Protein AF-A0A920RD23-F1 (afdb_monomer)

Secondary structure (DSSP, 8-state):
-EEEPSSTTT--EEEE---TT--HHHHHHHHHHHGGGT-EEEE-SS--TTHHHHHHHHHHHHHHHHHHHTTS--HHHHHHHHHHTTTTSSSS--------

Nearest PDB structures (foldseek):
  3ado-assembly1_A  TM=9.304E-01  e=2.767E-06  Oryctolagus cuniculus
  3f3s-assembly1_A  TM=8.931E-01  e=3.888E-06  Homo sapiens
  4om8-assembly1_A  TM=8.809E-01  e=1.020E-04  Mesorhizobium japonicum MAFF 303099
  4dyd-assembly1_A  TM=8.216E-01  e=4.561E-04  Acinetobacter baylyi
  4j0f-assembly1_A  TM=7.636E-01  e=2.309E-04  Caenorhabditis elegans

Structure (mmCIF, N/CA/C/O backbone):
data_AF-A0A920RD23-F1
#
_entry.id   AF-A0A920RD23-F1
#
loop_
_atom_site.group_PDB
_atom_site.id
_atom_site.type_symbol
_atom_site.label_atom_id
_atom_site.label_alt_id
_atom_site.label_comp_id
_atom_site.label_asym_id
_atom_site.label_entity_id
_atom_site.label_seq_id
_atom_site.pdbx_PDB_ins_code
_atom_site.Cartn_x
_atom_site.Cartn_y
_atom_site.Cartn_z
_atom_site.occupancy
_atom_site.B_iso_or_equiv
_atom_site.auth_seq_id
_atom_site.auth_comp_id
_atom_site.auth_asym_id
_atom_site.auth_atom_id
_atom_site.pdbx_PDB_model_num
ATOM 1 N N . MET A 1 1 ? 14.268 -4.492 -10.536 1.00 74.56 1 MET A N 1
ATOM 2 C CA . MET A 1 1 ? 13.454 -5.488 -9.807 1.00 74.56 1 MET A CA 1
ATOM 3 C C . MET A 1 1 ? 12.012 -5.015 -9.827 1.00 74.56 1 MET A C 1
ATOM 5 O O . MET A 1 1 ? 11.799 -3.824 -9.639 1.00 74.56 1 MET A O 1
ATOM 9 N N . GLY A 1 2 ? 11.056 -5.897 -10.125 1.00 81.38 2 GLY A N 1
ATOM 10 C CA . GLY A 1 2 ? 9.624 -5.603 -10.019 1.00 81.38 2 GLY A CA 1
ATOM 11 C C . GLY A 1 2 ? 9.046 -6.327 -8.808 1.00 81.38 2 GLY A C 1
ATOM 12 O O . GLY A 1 2 ? 9.193 -7.544 -8.719 1.00 81.38 2 GLY A O 1
ATOM 13 N N . HIS A 1 3 ? 8.429 -5.596 -7.887 1.00 87.56 3 HIS A N 1
ATOM 14 C CA . HIS A 1 3 ? 7.732 -6.125 -6.720 1.00 87.56 3 HIS A CA 1
ATOM 15 C C . HIS A 1 3 ? 6.219 -6.052 -6.973 1.00 87.56 3 HIS A C 1
ATOM 17 O O . HIS A 1 3 ? 5.636 -4.971 -6.874 1.00 87.56 3 HIS A O 1
ATOM 23 N N . PRO A 1 4 ? 5.576 -7.159 -7.387 1.00 84.19 4 PRO A N 1
ATOM 24 C CA . PRO A 1 4 ? 4.137 -7.181 -7.591 1.00 84.19 4 PRO A CA 1
ATOM 25 C C . PRO A 1 4 ? 3.405 -7.302 -6.255 1.00 84.19 4 PRO A C 1
ATOM 27 O O . PRO A 1 4 ? 3.839 -8.035 -5.365 1.00 84.19 4 PRO A O 1
ATOM 30 N N . PHE A 1 5 ? 2.251 -6.651 -6.151 1.00 84.44 5 PHE A N 1
ATOM 31 C CA . PHE A 1 5 ? 1.364 -6.855 -5.014 1.00 84.44 5 PHE A CA 1
ATOM 32 C C . PHE A 1 5 ? 0.524 -8.132 -5.217 1.00 84.44 5 PHE A C 1
ATOM 34 O O . PHE A 1 5 ? 0.063 -8.418 -6.327 1.00 84.44 5 PHE A O 1
ATOM 41 N N . VAL A 1 6 ? 0.363 -8.947 -4.172 1.00 78.44 6 VAL A N 1
ATOM 42 C CA . VAL A 1 6 ? -0.300 -10.260 -4.261 1.00 78.44 6 VAL A CA 1
ATOM 43 C C . VAL A 1 6 ? -1.773 -10.179 -3.838 1.00 78.44 6 VAL A C 1
ATOM 45 O O . VAL A 1 6 ? -2.074 -9.490 -2.869 1.00 78.44 6 VAL A O 1
ATOM 48 N N . PRO A 1 7 ? -2.700 -10.895 -4.506 1.00 81.81 7 PRO A N 1
ATOM 49 C CA . PRO A 1 7 ? -2.492 -11.776 -5.656 1.00 81.81 7 PRO A CA 1
ATOM 50 C C . PRO A 1 7 ? -2.309 -11.010 -6.978 1.00 81.81 7 PRO A C 1
ATOM 52 O O . PRO A 1 7 ? -3.131 -10.184 -7.376 1.00 81.81 7 PRO A O 1
ATOM 55 N N . VAL A 1 8 ? -1.251 -11.373 -7.711 1.00 82.81 8 VAL A N 1
ATOM 56 C CA . VAL A 1 8 ? -0.740 -10.630 -8.881 1.00 82.81 8 VAL A CA 1
ATOM 57 C C . VAL A 1 8 ? -1.767 -10.483 -10.006 1.00 82.81 8 VAL A C 1
ATOM 59 O O . VAL A 1 8 ? -1.680 -9.555 -10.799 1.00 82.81 8 VAL A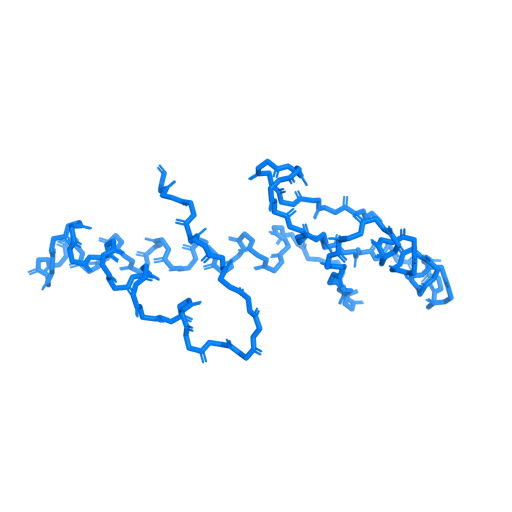 O 1
ATOM 62 N N . TYR A 1 9 ? -2.742 -11.385 -10.124 1.00 80.31 9 TYR A N 1
ATOM 63 C CA . TYR A 1 9 ? -3.760 -11.339 -11.179 1.00 80.31 9 TYR A CA 1
ATOM 64 C C . TYR A 1 9 ? -4.940 -10.406 -10.865 1.00 80.31 9 TYR A C 1
ATOM 66 O O . TYR A 1 9 ? -5.619 -9.996 -11.801 1.00 80.31 9 TYR A O 1
ATOM 74 N N . LEU A 1 10 ? -5.170 -10.047 -9.597 1.00 85.19 10 LEU A N 1
ATOM 75 C CA . LEU A 1 10 ? -6.229 -9.104 -9.206 1.00 85.19 10 LEU A CA 1
ATOM 76 C C . LEU A 1 10 ? -5.693 -7.688 -9.039 1.00 85.19 10 LEU A C 1
ATOM 78 O O . LEU A 1 10 ? -6.374 -6.728 -9.388 1.00 85.19 10 LEU A O 1
ATOM 82 N N . ILE A 1 11 ? -4.477 -7.558 -8.512 1.00 86.00 11 ILE A N 1
ATOM 83 C CA . ILE A 1 11 ? -3.926 -6.263 -8.132 1.00 86.00 11 ILE A CA 1
ATOM 84 C C . ILE A 1 11 ? -2.939 -5.823 -9.218 1.00 86.00 11 ILE A C 1
ATOM 86 O O . ILE A 1 11 ? -1.942 -6.507 -9.464 1.00 86.00 11 ILE A O 1
ATOM 90 N N . PRO A 1 12 ? -3.210 -4.712 -9.931 1.00 87.38 12 PRO A N 1
ATOM 91 C CA . PRO A 1 12 ? -2.387 -4.301 -11.064 1.00 87.38 12 PRO A CA 1
ATOM 92 C C . PRO A 1 12 ? -1.053 -3.680 -10.633 1.00 87.38 12 PRO A C 1
ATOM 94 O O . PRO A 1 12 ? -0.171 -3.535 -11.474 1.00 87.38 12 PRO A O 1
ATOM 97 N N . LEU A 1 13 ? -0.900 -3.302 -9.360 1.00 88.88 13 LEU A N 1
ATOM 98 C CA . LEU A 1 13 ? 0.263 -2.574 -8.857 1.00 88.88 13 LEU A CA 1
ATOM 99 C C . LEU A 1 13 ? 1.548 -3.412 -8.931 1.00 88.88 13 LEU A C 1
ATOM 101 O O . LEU A 1 13 ? 1.611 -4.530 -8.413 1.00 88.88 13 LEU A O 1
ATOM 105 N N . VAL A 1 14 ? 2.587 -2.829 -9.530 1.00 90.69 14 VAL A N 1
ATOM 106 C CA . VAL A 1 14 ? 3.942 -3.393 -9.549 1.00 90.69 14 VAL A CA 1
ATOM 107 C C . VAL A 1 14 ? 4.954 -2.298 -9.244 1.00 90.69 14 VAL A C 1
ATOM 109 O O . VAL A 1 14 ? 5.075 -1.342 -9.998 1.00 90.69 14 VAL A O 1
ATOM 112 N N . GLU A 1 15 ? 5.725 -2.431 -8.174 1.00 91.31 15 GLU A N 1
ATOM 113 C CA . GLU A 1 15 ? 6.752 -1.453 -7.812 1.00 91.31 15 GLU A CA 1
ATOM 114 C C . GLU A 1 15 ? 8.074 -1.783 -8.515 1.00 91.31 15 GLU A C 1
ATOM 116 O O . GLU A 1 15 ? 8.644 -2.859 -8.339 1.00 91.31 15 GLU A O 1
ATOM 121 N N . VAL A 1 16 ? 8.566 -0.868 -9.349 1.00 90.56 16 VAL A N 1
ATOM 122 C CA . VAL A 1 16 ? 9.771 -1.040 -10.166 1.00 90.56 16 VAL A CA 1
ATOM 123 C C . VAL A 1 16 ? 10.926 -0.258 -9.546 1.00 90.56 16 VAL A C 1
ATOM 125 O O . VAL A 1 16 ? 10.908 0.970 -9.505 1.00 90.56 16 VAL A O 1
ATOM 128 N N . VAL A 1 17 ? 11.955 -0.979 -9.104 1.00 87.44 17 VAL A N 1
ATOM 129 C CA . VAL A 1 17 ? 13.188 -0.438 -8.508 1.00 87.44 17 VAL A CA 1
ATOM 130 C C . VAL A 1 17 ? 14.391 -0.698 -9.406 1.00 87.44 17 VAL A C 1
ATOM 132 O O . VAL A 1 17 ? 14.580 -1.811 -9.918 1.00 87.44 17 VAL A O 1
ATOM 135 N N . GLY A 1 18 ? 15.241 0.320 -9.549 1.00 80.50 18 GLY A N 1
ATOM 136 C CA . GLY A 1 18 ? 16.589 0.182 -10.090 1.00 80.50 18 GLY A CA 1
ATOM 137 C C . GLY A 1 18 ? 17.610 -0.045 -8.989 1.00 80.50 18 GLY A C 1
ATOM 138 O O . GLY A 1 18 ? 17.613 0.692 -8.012 1.00 80.50 18 GLY A O 1
ATOM 139 N N . GLY A 1 19 ? 18.482 -1.041 -9.160 1.00 74.88 19 GLY A N 1
ATOM 140 C CA . GLY A 1 19 ? 19.678 -1.156 -8.326 1.00 74.88 19 GLY A CA 1
ATOM 141 C C . GLY A 1 19 ? 20.700 -0.078 -8.704 1.00 74.88 19 GLY A C 1
ATOM 142 O O . GLY A 1 19 ? 20.605 0.514 -9.781 1.00 74.88 19 GLY A O 1
ATOM 143 N N . GLY A 1 20 ? 21.705 0.143 -7.853 1.00 69.50 20 GLY A N 1
ATOM 144 C CA . GLY A 1 20 ? 22.662 1.261 -7.956 1.00 69.50 20 GLY A CA 1
ATOM 145 C C . GLY A 1 20 ? 23.492 1.384 -9.248 1.00 69.50 20 GLY A C 1
ATOM 146 O O . GLY A 1 20 ? 24.228 2.354 -9.386 1.00 69.50 20 GLY A O 1
ATOM 147 N N . GLY A 1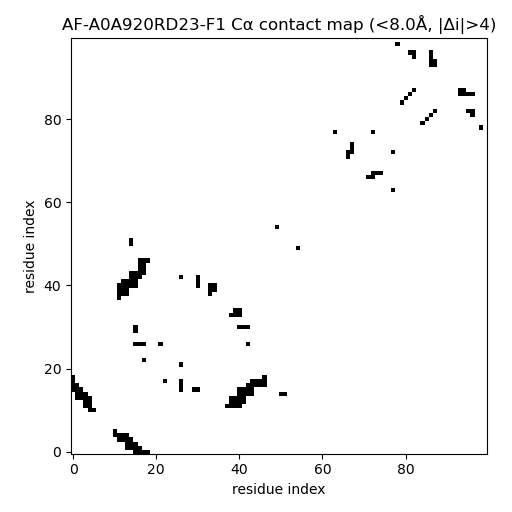 21 ? 23.387 0.440 -10.190 1.00 69.50 21 GLY A N 1
ATOM 148 C CA . GLY A 1 21 ? 24.042 0.484 -11.506 1.00 69.50 21 GLY A CA 1
ATOM 149 C C . GLY A 1 21 ? 23.097 0.635 -12.706 1.00 69.50 21 GLY A C 1
ATOM 150 O O . GLY A 1 21 ? 23.566 0.610 -13.841 1.00 69.50 21 GLY A O 1
ATOM 151 N N . ASN A 1 22 ? 21.782 0.753 -12.498 1.00 77.19 22 ASN A N 1
ATOM 152 C CA . ASN A 1 22 ? 20.818 0.810 -13.600 1.00 77.19 22 ASN A CA 1
ATOM 153 C C . ASN A 1 22 ? 20.685 2.232 -14.160 1.00 77.19 22 ASN A C 1
ATOM 155 O O . ASN A 1 22 ? 20.532 3.194 -13.409 1.00 77.19 22 ASN A O 1
ATOM 159 N N . THR A 1 23 ? 20.681 2.362 -15.488 1.00 78.50 23 THR A N 1
ATOM 160 C CA . THR A 1 23 ? 20.381 3.631 -16.164 1.00 78.50 23 THR A CA 1
ATOM 161 C C . THR A 1 23 ? 18.875 3.904 -16.178 1.00 78.50 23 THR A C 1
ATOM 163 O O . THR A 1 23 ? 18.055 2.992 -16.034 1.00 78.50 23 THR A O 1
ATOM 166 N N . HIS A 1 24 ? 18.496 5.169 -16.380 1.00 82.12 24 HIS A N 1
ATOM 167 C CA . HIS A 1 24 ? 17.092 5.560 -16.525 1.00 82.12 24 HIS A CA 1
ATOM 168 C C . HIS A 1 24 ? 16.389 4.806 -17.663 1.00 82.12 24 HIS A C 1
ATOM 170 O O . HIS A 1 24 ? 15.284 4.316 -17.454 1.00 82.12 24 HIS A O 1
ATOM 176 N N . ASP A 1 25 ? 17.076 4.584 -18.785 1.00 86.56 25 ASP A N 1
ATOM 177 C CA . ASP A 1 25 ? 16.537 3.859 -19.942 1.00 86.56 25 ASP A CA 1
ATOM 178 C C . ASP A 1 25 ? 16.113 2.421 -19.605 1.00 86.56 25 ASP A C 1
ATOM 180 O O . ASP A 1 25 ? 15.090 1.938 -20.089 1.00 86.56 25 ASP A O 1
ATOM 184 N N . VAL A 1 26 ? 16.866 1.731 -18.739 1.00 87.56 26 VAL A N 1
ATOM 185 C CA . VAL A 1 26 ? 16.531 0.364 -18.301 1.00 87.56 26 VAL A CA 1
ATOM 186 C C . VAL A 1 26 ? 15.261 0.363 -17.451 1.00 87.56 26 VAL A C 1
ATOM 188 O O . VAL A 1 26 ? 14.446 -0.556 -17.553 1.00 87.56 26 VAL A O 1
ATOM 191 N N . LEU A 1 27 ? 15.073 1.389 -16.618 1.00 87.25 27 LEU A N 1
ATOM 192 C CA . LEU A 1 27 ? 13.866 1.527 -15.806 1.00 87.25 27 LEU A CA 1
ATOM 193 C C . LEU A 1 27 ? 12.654 1.892 -16.648 1.00 87.25 27 LEU A C 1
ATOM 195 O O . LEU A 1 27 ? 11.591 1.316 -16.437 1.00 87.25 27 LEU A O 1
ATOM 199 N N . ASP A 1 28 ? 12.817 2.788 -17.614 1.00 88.88 28 ASP A N 1
ATOM 200 C CA . ASP A 1 28 ? 11.734 3.192 -18.507 1.00 88.88 28 ASP A CA 1
ATOM 201 C C . ASP A 1 28 ? 11.300 2.034 -19.409 1.00 88.88 28 ASP A C 1
ATOM 203 O O . ASP A 1 28 ? 10.104 1.786 -19.566 1.00 88.88 28 ASP A O 1
ATOM 207 N N . TRP A 1 29 ? 12.254 1.237 -19.897 1.00 89.81 29 TRP A N 1
ATOM 208 C CA . TRP A 1 29 ? 11.956 -0.012 -20.592 1.00 89.81 29 TRP A CA 1
ATOM 209 C C . TRP A 1 29 ? 11.193 -1.004 -19.702 1.00 89.81 29 TRP A C 1
ATOM 211 O O . TRP A 1 29 ? 10.180 -1.564 -20.124 1.00 89.81 29 TRP A O 1
ATOM 221 N N . ALA A 1 30 ? 11.637 -1.201 -18.455 1.00 88.50 30 ALA A N 1
ATOM 222 C CA . ALA A 1 30 ? 10.984 -2.121 -17.526 1.00 88.50 30 ALA A CA 1
ATOM 223 C C . ALA A 1 30 ? 9.556 -1.676 -17.175 1.00 88.50 30 ALA A C 1
ATOM 225 O O . ALA A 1 30 ? 8.660 -2.511 -17.103 1.00 88.50 30 ALA A O 1
ATOM 226 N N . VAL A 1 31 ? 9.329 -0.373 -16.985 1.00 90.06 31 VAL A N 1
ATOM 227 C CA . VAL A 1 31 ? 7.994 0.211 -16.782 1.00 90.06 31 VAL A CA 1
ATOM 228 C C . VAL A 1 31 ? 7.120 -0.011 -18.020 1.00 90.06 31 VAL A C 1
ATOM 230 O O . VAL A 1 31 ? 5.991 -0.479 -17.889 1.00 90.06 31 VAL A O 1
ATOM 233 N N . GLY A 1 32 ? 7.654 0.236 -19.219 1.00 90.56 32 GLY A N 1
ATOM 234 C CA . GLY A 1 32 ? 6.934 0.044 -20.481 1.00 90.56 32 GLY A CA 1
ATOM 235 C C . GLY A 1 32 ? 6.505 -1.403 -20.749 1.00 90.56 32 GLY A C 1
ATOM 236 O O . GLY A 1 32 ? 5.515 -1.628 -21.438 1.00 90.56 32 GLY A O 1
ATOM 237 N N . LEU A 1 33 ? 7.191 -2.391 -20.168 1.00 90.38 33 LEU A N 1
ATOM 238 C CA . LEU A 1 33 ? 6.817 -3.804 -20.282 1.00 90.38 33 LEU A CA 1
ATOM 239 C C . LEU A 1 33 ? 5.503 -4.135 -19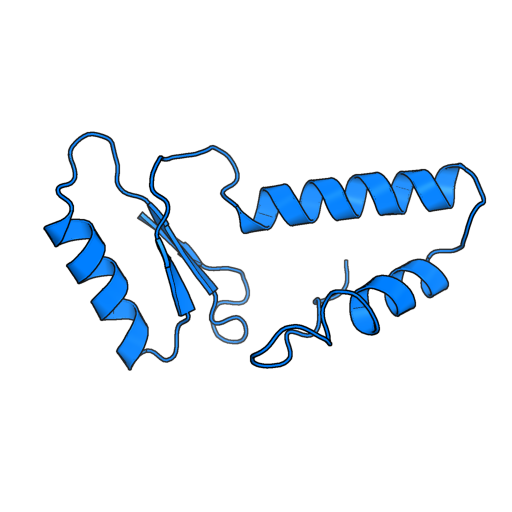.548 1.00 90.38 33 LEU A C 1
ATOM 241 O O . LEU A 1 33 ? 4.796 -5.060 -19.944 1.00 90.38 33 LEU A O 1
ATOM 245 N N . TYR A 1 34 ? 5.165 -3.392 -18.493 1.00 89.31 34 TYR A N 1
ATOM 246 C CA . TYR A 1 34 ? 4.004 -3.666 -17.640 1.00 89.31 34 TYR A CA 1
ATOM 247 C C . TYR A 1 34 ? 2.687 -3.090 -18.179 1.00 8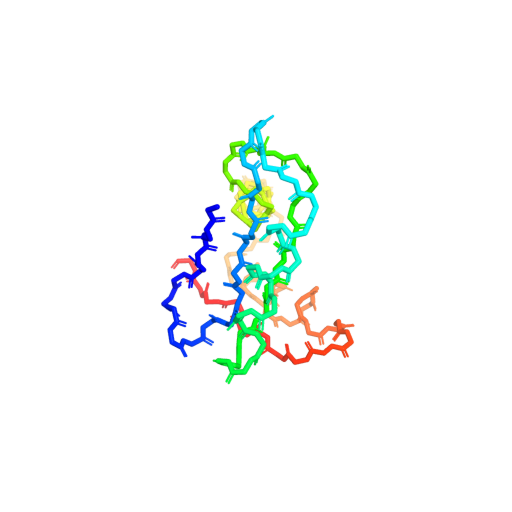9.31 34 TYR A C 1
ATOM 249 O O . TYR A 1 34 ? 1.631 -3.683 -17.950 1.00 89.31 34 TYR A O 1
ATOM 257 N N . ASP A 1 35 ? 2.742 -1.990 -18.929 1.00 84.44 35 ASP A N 1
ATOM 258 C CA . ASP A 1 35 ? 1.563 -1.327 -19.503 1.00 84.44 35 ASP A CA 1
ATOM 259 C C . ASP A 1 35 ? 0.703 -2.251 -20.403 1.00 84.44 35 ASP A C 1
ATOM 261 O O . ASP A 1 35 ? -0.484 -2.433 -20.111 1.00 84.44 35 ASP A O 1
ATOM 265 N N . PRO A 1 36 ? 1.257 -2.971 -21.409 1.00 90.06 36 PRO A N 1
ATOM 266 C CA . PRO A 1 36 ? 0.461 -3.879 -22.243 1.00 90.06 36 PRO A CA 1
ATOM 267 C C . PRO A 1 36 ? -0.086 -5.099 -21.483 1.00 90.06 36 PRO A C 1
ATOM 269 O O . PRO A 1 36 ? -0.972 -5.788 -21.985 1.00 90.06 36 PRO A O 1
ATOM 272 N N . LEU A 1 37 ? 0.418 -5.378 -20.275 1.00 88.44 37 LEU A N 1
ATOM 273 C CA . LEU A 1 37 ? -0.052 -6.465 -19.410 1.00 88.44 37 LEU A CA 1
ATOM 274 C C . LEU A 1 37 ? -1.213 -6.036 -18.495 1.00 88.44 37 LEU A C 1
ATOM 276 O O . LEU A 1 37 ? -1.627 -6.809 -17.627 1.00 88.44 37 LEU A O 1
ATOM 280 N N . GLY A 1 38 ? -1.718 -4.806 -18.649 1.00 86.69 38 GLY A N 1
ATOM 281 C CA . GLY A 1 38 ? -2.762 -4.243 -17.793 1.00 86.69 38 GLY A CA 1
ATOM 282 C C . GLY A 1 38 ? -2.294 -4.003 -16.356 1.00 86.69 38 GLY A C 1
ATOM 283 O O . GLY A 1 38 ? -3.109 -3.993 -15.432 1.00 86.69 38 GLY A O 1
ATOM 284 N N . LYS A 1 39 ? -0.979 -3.869 -16.149 1.00 89.88 39 LYS A N 1
ATOM 285 C CA . LYS A 1 39 ? -0.383 -3.550 -14.851 1.00 89.88 39 LYS A CA 1
ATOM 286 C C . LYS A 1 39 ? -0.198 -2.043 -14.706 1.00 89.88 39 LYS A C 1
ATOM 288 O O . LYS A 1 39 ? -0.116 -1.312 -15.683 1.00 89.88 39 LYS A O 1
ATOM 293 N N . ALA A 1 40 ? -0.119 -1.600 -13.460 1.00 90.06 40 ALA A N 1
ATOM 294 C CA . ALA A 1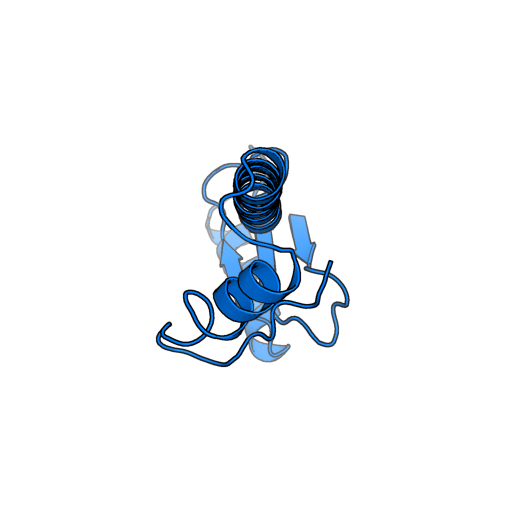 40 ? 0.147 -0.230 -13.057 1.00 90.06 40 ALA A CA 1
ATOM 295 C C . ALA A 1 40 ? 1.551 -0.175 -12.427 1.00 90.06 40 ALA A C 1
ATOM 297 O O . ALA A 1 40 ? 1.684 -0.322 -11.207 1.00 90.06 40 ALA A O 1
ATOM 298 N N . PRO A 1 41 ? 2.615 -0.049 -13.242 1.00 90.50 41 PRO A N 1
ATOM 299 C CA . PRO A 1 41 ? 3.978 0.031 -12.737 1.00 90.50 41 PRO A CA 1
ATOM 300 C C . PRO A 1 41 ? 4.219 1.357 -12.001 1.00 90.50 41 PRO A C 1
ATOM 302 O O . PRO A 1 41 ? 4.005 2.436 -12.548 1.00 90.50 41 PRO A O 1
ATOM 305 N N . LEU A 1 42 ? 4.722 1.282 -10.772 1.00 89.44 42 LEU A N 1
ATOM 306 C CA . LEU A 1 42 ? 5.158 2.420 -9.972 1.00 89.44 42 LEU A CA 1
ATOM 307 C C . LEU A 1 42 ? 6.685 2.455 -9.936 1.00 89.44 42 LEU A C 1
ATOM 309 O O . LEU A 1 42 ? 7.317 1.604 -9.315 1.00 89.44 42 LEU A O 1
ATOM 313 N N . ARG A 1 43 ? 7.294 3.440 -10.596 1.00 89.06 43 ARG A N 1
ATOM 314 C CA . ARG A 1 43 ? 8.751 3.603 -10.608 1.00 89.06 43 ARG A CA 1
ATOM 315 C C . ARG A 1 43 ? 9.239 4.247 -9.310 1.00 89.06 43 ARG A C 1
ATOM 317 O O . ARG A 1 43 ? 8.895 5.390 -9.014 1.00 89.06 43 ARG A O 1
ATOM 324 N N . LEU A 1 44 ? 10.108 3.551 -8.584 1.00 87.06 44 LEU A N 1
ATOM 325 C CA . LEU A 1 44 ? 10.819 4.098 -7.433 1.00 87.06 44 LEU A CA 1
ATOM 326 C C . LEU A 1 44 ? 12.099 4.797 -7.902 1.00 87.06 44 LEU A C 1
ATOM 328 O O . LEU A 1 44 ? 12.843 4.279 -8.736 1.00 87.06 44 LEU A O 1
ATOM 332 N N . GLN A 1 45 ? 12.350 5.990 -7.359 1.00 83.50 45 GLN A N 1
ATOM 333 C CA . GLN A 1 45 ? 13.566 6.756 -7.655 1.00 83.50 45 GLN A CA 1
ATOM 334 C C . GLN A 1 45 ? 14.800 6.156 -6.977 1.00 83.50 45 GLN A C 1
ATOM 336 O O . GLN A 1 45 ? 15.869 6.112 -7.577 1.00 83.50 45 GLN A O 1
ATOM 341 N N . THR A 1 46 ? 14.621 5.664 -5.752 1.00 82.12 46 THR A N 1
ATOM 342 C CA . THR A 1 46 ? 15.670 5.065 -4.926 1.00 82.12 46 THR A CA 1
ATOM 343 C C . THR A 1 46 ? 15.140 3.767 -4.338 1.00 82.12 46 THR A C 1
ATOM 345 O O . THR A 1 46 ? 13.971 3.688 -3.955 1.00 82.12 46 THR A O 1
ATOM 348 N N . GLU A 1 47 ? 15.997 2.752 -4.266 1.00 82.69 47 GLU A N 1
ATOM 349 C CA . GLU A 1 47 ? 15.684 1.510 -3.569 1.00 82.69 47 GLU A CA 1
ATOM 350 C C . GLU A 1 47 ? 15.468 1.782 -2.076 1.00 82.69 47 GLU A C 1
ATOM 352 O O . GLU A 1 47 ? 16.293 2.414 -1.415 1.00 82.69 47 GLU A O 1
ATOM 357 N N . ILE A 1 48 ? 14.336 1.313 -1.555 1.00 87.12 48 ILE A N 1
ATOM 358 C CA . ILE A 1 48 ? 13.996 1.388 -0.137 1.00 87.12 48 ILE A CA 1
ATOM 359 C C . ILE A 1 48 ? 13.536 0.018 0.340 1.00 87.12 48 ILE A C 1
ATOM 361 O O . ILE A 1 48 ? 12.845 -0.710 -0.375 1.00 87.12 48 ILE A O 1
ATOM 365 N N . GLU A 1 49 ? 13.883 -0.315 1.577 1.00 84.38 49 GLU A N 1
ATOM 366 C CA . GLU A 1 49 ? 13.378 -1.523 2.215 1.00 84.38 49 GLU A CA 1
ATOM 367 C C . GLU A 1 49 ? 11.863 -1.418 2.448 1.00 84.38 49 GLU A C 1
ATOM 369 O O . GLU A 1 49 ? 11.346 -0.385 2.888 1.00 84.38 49 GLU A O 1
ATOM 374 N N . GLY A 1 50 ? 11.149 -2.502 2.142 1.00 82.75 50 GLY A N 1
ATOM 375 C CA . GLY A 1 50 ? 9.703 -2.607 2.328 1.00 82.75 50 GLY A CA 1
ATOM 376 C C . GLY A 1 50 ? 8.855 -1.969 1.225 1.00 82.75 50 GLY A C 1
ATOM 377 O O . GLY A 1 50 ? 7.644 -2.155 1.251 1.00 82.75 50 GLY A O 1
ATOM 378 N N . TYR A 1 51 ? 9.454 -1.297 0.236 1.00 88.69 51 TYR A N 1
ATOM 379 C CA . TYR A 1 51 ? 8.740 -0.607 -0.851 1.00 88.69 51 TYR A CA 1
ATOM 380 C C . TYR A 1 51 ? 7.724 0.448 -0.351 1.00 88.69 51 TYR A C 1
ATOM 382 O O . TYR A 1 51 ? 7.614 0.712 0.846 1.00 88.69 51 TYR A O 1
ATOM 390 N N . ILE A 1 52 ? 7.030 1.153 -1.246 1.00 89.56 52 ILE A N 1
ATOM 391 C CA . ILE A 1 52 ? 6.118 2.239 -0.855 1.00 89.56 52 ILE A CA 1
ATOM 392 C C . ILE A 1 52 ? 4.818 1.647 -0.307 1.00 89.56 52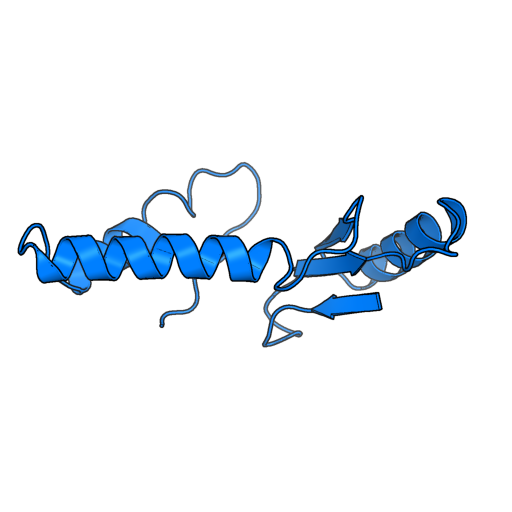 ILE A C 1
ATOM 394 O O . ILE A 1 52 ? 4.385 2.034 0.781 1.00 89.56 52 ILE A O 1
ATOM 398 N N . ALA A 1 53 ? 4.225 0.687 -1.022 1.00 89.06 53 ALA A N 1
ATOM 399 C CA . ALA A 1 53 ? 2.925 0.117 -0.672 1.00 89.06 53 ALA A CA 1
ATOM 400 C C . ALA A 1 53 ? 2.924 -0.537 0.720 1.00 89.06 53 ALA A C 1
ATOM 402 O O . ALA A 1 53 ? 2.106 -0.166 1.564 1.00 89.06 53 ALA A O 1
ATOM 403 N N . ASN A 1 54 ? 3.881 -1.430 1.016 1.00 88.44 54 ASN A N 1
ATOM 404 C CA . ASN A 1 54 ? 3.897 -2.108 2.321 1.00 88.44 54 ASN A CA 1
ATOM 405 C C . ASN A 1 54 ? 4.234 -1.141 3.467 1.00 88.44 54 ASN A C 1
ATOM 407 O O . ASN A 1 54 ? 3.744 -1.307 4.583 1.00 88.44 54 ASN A O 1
ATOM 411 N N . ARG A 1 55 ? 5.044 -0.098 3.218 1.00 91.56 55 ARG A N 1
ATOM 412 C CA . ARG A 1 55 ? 5.322 0.934 4.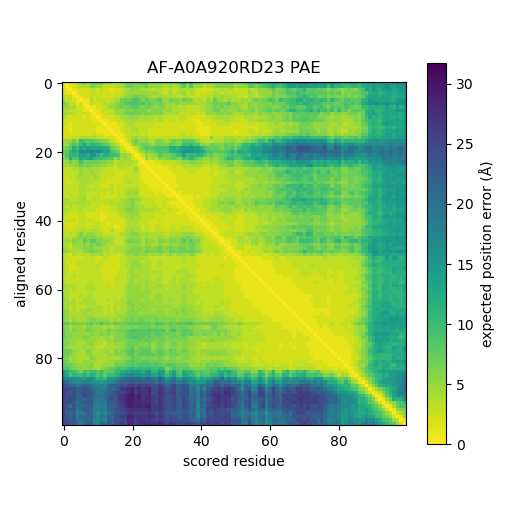233 1.00 91.56 55 ARG A CA 1
ATOM 413 C C . ARG A 1 55 ? 4.070 1.725 4.589 1.00 91.56 55 ARG A C 1
ATOM 415 O O . ARG A 1 55 ? 3.856 1.979 5.772 1.00 91.56 55 ARG A O 1
ATOM 422 N N . LEU A 1 56 ? 3.255 2.091 3.599 1.00 90.50 56 LEU A N 1
ATOM 423 C CA . LEU A 1 56 ? 1.974 2.756 3.839 1.00 90.50 56 LEU A CA 1
ATOM 424 C C . LEU A 1 56 ? 1.004 1.834 4.580 1.00 90.50 56 LEU A C 1
ATOM 426 O O . LEU A 1 56 ? 0.431 2.249 5.583 1.00 90.50 56 LEU A O 1
ATOM 430 N N . GLN A 1 57 ? 0.883 0.576 4.150 1.00 88.50 57 GLN A N 1
ATOM 431 C CA . GLN A 1 57 ? 0.034 -0.413 4.820 1.00 88.50 57 GLN A CA 1
ATOM 432 C C . GLN A 1 57 ? 0.415 -0.605 6.284 1.00 88.50 57 GLN A C 1
ATOM 434 O O . GLN A 1 57 ? -0.462 -0.598 7.141 1.00 88.50 57 GLN A O 1
ATOM 439 N N . ARG A 1 58 ? 1.714 -0.700 6.589 1.00 91.50 58 ARG A N 1
ATOM 440 C CA . ARG A 1 58 ? 2.187 -0.823 7.970 1.00 91.50 58 ARG A CA 1
ATOM 441 C C . ARG A 1 58 ? 1.763 0.369 8.827 1.00 91.50 58 ARG A C 1
ATOM 443 O O . ARG A 1 58 ? 1.277 0.158 9.927 1.00 91.50 58 ARG A O 1
ATOM 450 N N . VAL A 1 59 ? 1.921 1.598 8.332 1.00 93.62 59 VAL A N 1
ATOM 451 C CA . VAL A 1 59 ? 1.547 2.805 9.093 1.00 93.62 59 VAL A CA 1
ATOM 452 C C . VAL A 1 59 ? 0.038 2.863 9.329 1.00 93.62 59 VAL A C 1
ATOM 454 O O . VAL A 1 59 ? -0.390 3.138 10.444 1.00 93.62 59 VAL A O 1
ATOM 457 N N . 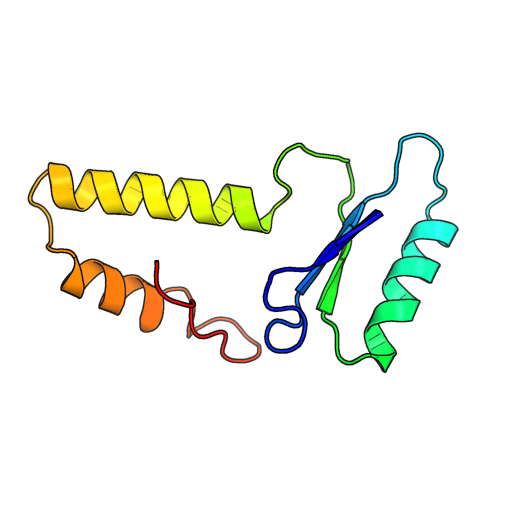VAL A 1 60 ? -0.766 2.564 8.305 1.00 90.81 60 VAL A N 1
ATOM 458 C CA . VAL A 1 60 ? -2.231 2.509 8.440 1.00 90.81 60 VAL A CA 1
ATOM 459 C C . VAL A 1 60 ? -2.644 1.439 9.451 1.00 90.81 60 VAL A C 1
ATOM 461 O O . VAL A 1 60 ? -3.498 1.689 10.294 1.00 90.81 60 VAL A O 1
ATOM 464 N N . PHE A 1 61 ? -2.016 0.265 9.400 1.00 91.06 61 PHE A N 1
ATOM 465 C CA . PHE A 1 61 ? -2.289 -0.828 10.325 1.00 91.06 61 PHE A CA 1
ATOM 466 C C . PHE A 1 61 ? -1.899 -0.489 11.770 1.00 91.06 61 PHE A C 1
ATOM 468 O O . PHE A 1 61 ? -2.682 -0.714 12.688 1.00 91.06 61 PHE A O 1
ATOM 475 N N . GLU A 1 62 ? -0.714 0.087 11.982 1.00 95.38 62 GLU A N 1
ATOM 476 C CA . GLU A 1 62 ? -0.250 0.528 13.303 1.00 95.38 62 GLU A CA 1
ATOM 477 C C . GLU A 1 62 ? -1.196 1.572 13.913 1.00 95.38 62 GLU A C 1
ATOM 479 O O . GLU A 1 62 ? -1.544 1.473 15.091 1.00 95.38 62 GLU A O 1
ATOM 484 N N . GLU A 1 63 ? -1.668 2.527 13.109 1.00 95.69 63 GLU A N 1
ATOM 485 C CA . GLU A 1 63 ? -2.630 3.531 13.564 1.00 95.69 63 GLU A CA 1
ATOM 486 C C . GLU A 1 63 ? -4.001 2.917 13.870 1.00 95.69 63 GLU A C 1
ATOM 488 O O . GLU A 1 63 ? -4.581 3.197 14.916 1.00 95.69 63 GLU A O 1
ATOM 493 N N . ALA A 1 64 ? -4.497 2.016 13.017 1.00 94.62 64 ALA A N 1
ATOM 494 C CA . ALA A 1 64 ? -5.744 1.298 13.265 1.00 94.62 64 ALA A CA 1
ATOM 495 C C . ALA A 1 64 ? -5.712 0.540 14.602 1.00 94.62 64 ALA A C 1
ATOM 497 O O . ALA A 1 64 ? -6.648 0.630 15.398 1.00 94.62 64 ALA A O 1
ATOM 498 N N . LEU A 1 65 ? -4.606 -0.156 14.890 1.00 94.56 65 LEU A N 1
ATOM 499 C CA . LEU A 1 65 ? -4.416 -0.832 16.172 1.00 94.56 65 LEU A CA 1
ATOM 500 C C . LEU A 1 65 ? -4.378 0.152 17.345 1.00 94.56 65 LEU A C 1
ATOM 502 O O . LEU A 1 65 ? -4.966 -0.129 18.388 1.00 94.56 65 LEU A O 1
ATOM 506 N N . SER A 1 66 ? -3.715 1.300 17.182 1.00 97.50 66 SER A N 1
ATOM 507 C CA . SER A 1 66 ? -3.668 2.357 18.198 1.00 97.50 66 SER A CA 1
ATOM 508 C C . SER A 1 66 ? -5.064 2.894 18.531 1.00 97.50 66 SER A C 1
ATOM 510 O O . SER A 1 66 ? -5.413 3.024 19.706 1.00 97.50 66 SER A O 1
ATOM 512 N N . LEU A 1 67 ? -5.899 3.158 17.522 1.00 97.50 67 LEU A N 1
ATOM 513 C CA . LEU A 1 67 ? -7.258 3.672 17.713 1.00 97.50 67 LEU A CA 1
ATOM 514 C C . LEU A 1 67 ? -8.141 2.690 18.495 1.00 97.50 67 LEU A C 1
ATOM 516 O O . LEU A 1 67 ? -8.843 3.096 19.425 1.00 97.50 67 LEU A O 1
ATOM 520 N N . VAL A 1 68 ? -8.057 1.398 18.167 1.00 96.88 68 VAL A N 1
ATOM 521 C CA . VAL A 1 68 ? -8.793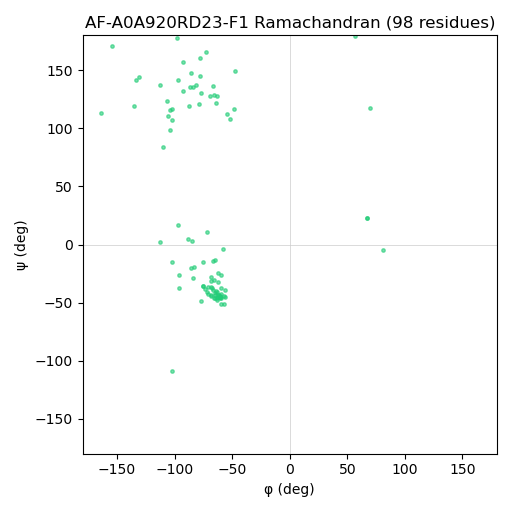 0.345 18.880 1.00 96.88 68 VAL A CA 1
ATOM 522 C C . VAL A 1 68 ? -8.255 0.165 20.301 1.00 96.88 68 VAL A C 1
ATOM 524 O O . VAL A 1 68 ? -9.030 0.103 21.254 1.00 96.88 68 VAL A O 1
ATOM 527 N N . ALA A 1 69 ? -6.930 0.142 20.479 1.00 97.06 69 ALA A N 1
ATOM 528 C CA . ALA A 1 69 ? -6.303 -0.019 21.792 1.00 97.06 69 ALA A CA 1
ATOM 529 C C . ALA A 1 69 ? -6.647 1.125 22.763 1.00 97.06 69 ALA A C 1
ATOM 531 O O . ALA A 1 69 ? -6.765 0.898 23.966 1.00 97.06 69 ALA A O 1
ATOM 532 N N . ASN A 1 70 ? -6.844 2.339 22.243 1.00 98.00 70 ASN A N 1
ATOM 533 C CA . ASN A 1 70 ? -7.275 3.502 23.020 1.00 98.00 70 ASN A CA 1
ATOM 534 C C . ASN A 1 70 ? -8.804 3.597 23.192 1.00 98.00 70 ASN A C 1
ATOM 536 O O . ASN A 1 70 ? -9.290 4.563 23.780 1.00 98.00 70 ASN A O 1
ATOM 540 N N . GLY A 1 71 ? -9.571 2.621 22.692 1.00 96.81 71 GLY A N 1
ATOM 541 C CA . GLY A 1 71 ? -11.030 2.579 22.815 1.00 96.81 71 GLY A CA 1
ATOM 542 C C . GLY A 1 71 ? -11.761 3.677 22.037 1.00 96.81 71 GLY A C 1
ATOM 543 O O . GLY A 1 71 ? -12.877 4.035 22.403 1.00 96.81 71 GLY A O 1
ATOM 544 N N . ILE A 1 72 ? -11.133 4.239 20.997 1.00 97.88 72 ILE A N 1
ATOM 545 C CA . ILE A 1 72 ? -11.716 5.313 20.176 1.00 97.88 72 ILE A CA 1
ATOM 546 C C . ILE A 1 72 ? -12.791 4.756 19.234 1.00 97.88 72 ILE A C 1
ATOM 548 O O . ILE A 1 72 ? -13.791 5.423 18.977 1.00 97.88 72 ILE A O 1
ATOM 552 N N . CYS A 1 73 ? -12.582 3.544 18.720 1.00 95.88 73 CYS A N 1
ATOM 553 C CA . CYS A 1 73 ? -13.488 2.840 17.813 1.00 95.88 73 CYS A CA 1
ATOM 554 C C . CYS A 1 73 ? -13.289 1.321 17.926 1.00 95.88 73 CYS A C 1
ATOM 556 O O . CYS A 1 73 ? -12.353 0.862 18.588 1.00 95.88 73 CYS A O 1
ATOM 558 N N . ASP A 1 74 ? -14.171 0.549 17.292 1.00 94.94 74 ASP A N 1
ATOM 559 C CA . ASP A 1 74 ? -14.017 -0.896 17.131 1.00 94.94 74 ASP A CA 1
ATOM 560 C C . ASP A 1 74 ? -13.436 -1.268 15.751 1.00 94.94 74 ASP A C 1
ATOM 562 O O . ASP A 1 74 ? -13.147 -0.414 14.908 1.00 94.94 74 ASP A O 1
ATOM 566 N N . TYR A 1 75 ? -13.218 -2.566 15.528 1.00 92.19 75 TYR A N 1
ATOM 567 C CA . TYR A 1 75 ? -12.665 -3.070 14.269 1.00 92.19 75 TYR A CA 1
ATOM 568 C C . TYR A 1 75 ? -13.599 -2.854 13.067 1.00 92.19 75 TYR A C 1
ATOM 570 O O . TYR A 1 75 ? -13.108 -2.651 11.957 1.00 92.19 75 TYR A O 1
ATOM 578 N N . ASP A 1 76 ? -14.918 -2.862 13.274 1.00 93.19 76 ASP A N 1
ATOM 579 C CA . ASP A 1 76 ? -15.899 -2.686 12.198 1.00 93.19 76 ASP A CA 1
ATOM 580 C C . ASP A 1 76 ? -15.898 -1.239 11.694 1.00 93.19 76 ASP A C 1
ATOM 582 O O . ASP A 1 76 ? -16.060 -0.978 10.501 1.00 93.19 76 ASP A O 1
ATOM 586 N N . ASP A 1 77 ? -15.709 -0.280 12.596 1.00 93.12 77 ASP A N 1
ATOM 587 C CA . ASP A 1 77 ? -15.584 1.130 12.250 1.00 93.12 77 ASP A CA 1
ATOM 588 C C . ASP A 1 77 ? -14.287 1.420 11.486 1.00 93.12 77 ASP A C 1
ATOM 590 O O . ASP A 1 77 ? -14.309 2.200 10.529 1.00 93.12 77 ASP A O 1
ATOM 594 N N . ILE A 1 78 ? -13.182 0.746 11.826 1.00 91.94 78 ILE A N 1
ATOM 595 C CA . ILE A 1 78 ? -11.938 0.802 11.044 1.00 91.94 78 ILE A CA 1
ATOM 596 C C . ILE A 1 78 ? -12.141 0.232 9.635 1.00 91.94 78 ILE A C 1
ATOM 598 O O . ILE A 1 78 ? -11.742 0.874 8.661 1.00 91.94 78 ILE A O 1
ATOM 602 N N . ASP A 1 79 ? -12.772 -0.938 9.507 1.00 88.31 79 ASP A N 1
ATOM 603 C CA . ASP A 1 79 ? -13.012 -1.572 8.204 1.00 88.31 79 ASP A CA 1
ATOM 604 C C . ASP A 1 79 ? -13.872 -0.681 7.295 1.00 88.31 79 ASP A C 1
ATOM 606 O O . ASP A 1 79 ? -13.524 -0.427 6.136 1.00 88.31 79 ASP A O 1
ATOM 610 N N . LYS A 1 80 ? -14.941 -0.094 7.851 1.00 88.50 80 LYS A N 1
ATOM 611 C CA . LYS A 1 80 ? -15.754 0.912 7.152 1.00 88.50 80 LYS A CA 1
ATOM 612 C C . LYS A 1 80 ? -14.927 2.133 6.774 1.00 88.50 80 LYS A C 1
ATOM 614 O O . LYS A 1 80 ? -15.052 2.606 5.648 1.00 88.50 80 LYS A O 1
ATOM 619 N N . ALA A 1 81 ? -14.102 2.659 7.680 1.00 88.75 81 ALA A N 1
ATOM 620 C CA . ALA A 1 81 ? -13.313 3.858 7.422 1.00 88.75 81 ALA A CA 1
ATOM 621 C C . ALA A 1 81 ? -12.329 3.647 6.266 1.00 88.75 81 ALA A C 1
ATOM 623 O O . ALA A 1 81 ? -12.258 4.491 5.377 1.00 88.75 81 ALA A O 1
ATOM 624 N N . VAL A 1 82 ? -11.618 2.517 6.234 1.00 85.00 82 VAL A N 1
ATOM 625 C CA . VAL A 1 82 ? -10.649 2.191 5.175 1.00 85.00 82 VAL A CA 1
ATOM 626 C C . VAL A 1 82 ? -11.350 1.882 3.851 1.00 85.00 82 VAL A C 1
ATOM 628 O O . VAL A 1 82 ? -10.924 2.371 2.803 1.00 85.00 82 VAL A O 1
ATOM 631 N N . THR A 1 83 ? -12.445 1.120 3.894 1.00 82.62 83 THR A N 1
ATOM 632 C CA . THR A 1 83 ? -13.170 0.682 2.695 1.00 82.62 83 THR A CA 1
ATOM 633 C C . THR A 1 83 ? -14.004 1.794 2.068 1.00 82.62 83 THR A C 1
ATOM 635 O O . THR A 1 83 ? -14.111 1.837 0.846 1.00 82.62 83 THR A O 1
ATOM 638 N N . LEU A 1 84 ? -14.599 2.685 2.871 1.00 82.00 84 LEU A N 1
ATOM 639 C CA . LEU A 1 84 ? -15.510 3.735 2.400 1.00 82.00 84 LEU A CA 1
ATOM 640 C C . LEU A 1 84 ? -14.877 5.128 2.319 1.00 82.00 84 LEU A C 1
ATOM 642 O O . LEU A 1 84 ? -15.464 6.018 1.711 1.00 82.00 84 LEU A O 1
ATOM 646 N N . GLY A 1 85 ? -13.722 5.337 2.951 1.00 74.75 85 GLY A N 1
ATOM 647 C CA . GLY A 1 85 ? -13.084 6.646 3.043 1.00 74.75 85 GLY A CA 1
ATOM 648 C C . GLY A 1 85 ? -11.918 6.815 2.063 1.00 74.75 85 GLY A C 1
ATOM 649 O O . GLY A 1 85 ? -12.130 6.936 0.855 1.00 74.75 85 GLY A O 1
ATOM 650 N N . PRO A 1 86 ? -10.665 6.849 2.552 1.00 66.56 86 PRO A N 1
ATOM 651 C CA . PRO A 1 86 ? -9.511 7.344 1.802 1.00 66.56 86 PRO A CA 1
ATOM 652 C C . PRO A 1 86 ? -9.147 6.511 0.561 1.00 66.56 86 PRO A C 1
ATOM 654 O O . PRO A 1 86 ? -8.374 6.983 -0.271 1.00 66.56 86 PRO A O 1
ATOM 657 N N . GLY A 1 87 ? -9.698 5.302 0.409 1.00 58.84 87 GLY A N 1
ATOM 658 C CA . GLY A 1 87 ? -9.532 4.466 -0.782 1.00 58.84 87 GLY A CA 1
ATOM 659 C C . GLY A 1 87 ? -10.521 4.735 -1.928 1.00 58.84 87 GLY A C 1
ATOM 660 O O . GLY A 1 87 ? -10.221 4.359 -3.061 1.00 58.84 87 GLY A O 1
ATOM 661 N N . LEU A 1 88 ? -11.677 5.371 -1.679 1.00 53.25 88 LEU A N 1
ATOM 662 C CA . LEU A 1 88 ? -12.741 5.516 -2.690 1.00 53.25 88 LEU A CA 1
ATOM 663 C C . LEU A 1 88 ? -12.726 6.846 -3.459 1.00 53.25 88 LEU A C 1
ATOM 665 O O . LEU A 1 88 ? -13.145 6.859 -4.614 1.00 53.25 88 LEU A O 1
ATOM 669 N N . ASP A 1 89 ? -12.189 7.927 -2.888 1.00 47.06 89 ASP A N 1
ATOM 670 C CA . ASP A 1 89 ? -12.240 9.274 -3.495 1.00 47.06 89 ASP A CA 1
ATOM 671 C C . ASP A 1 89 ? -10.971 9.676 -4.291 1.00 47.06 89 ASP A C 1
ATOM 673 O O . ASP A 1 89 ? -10.752 10.848 -4.605 1.00 47.06 89 ASP A O 1
ATOM 677 N N . GLY A 1 90 ? -10.114 8.714 -4.658 1.00 43.09 90 GLY A N 1
ATOM 678 C CA . GLY A 1 90 ? -8.959 8.931 -5.547 1.00 43.09 90 GLY A CA 1
ATOM 679 C C . GLY A 1 90 ? -9.313 8.821 -7.046 1.00 43.09 90 GLY A C 1
ATOM 680 O O . GLY A 1 90 ? -10.160 8.008 -7.415 1.00 43.09 90 GLY A O 1
ATOM 681 N N . PRO A 1 91 ? -8.655 9.569 -7.962 1.00 37.59 91 PRO A N 1
ATOM 682 C CA . PRO A 1 91 ? -9.152 9.831 -9.322 1.00 37.59 91 PRO A CA 1
ATOM 683 C C . PRO A 1 91 ? -9.113 8.657 -10.317 1.00 37.59 91 PRO A C 1
ATOM 685 O O . PRO A 1 91 ? -9.359 8.865 -11.504 1.00 37.59 91 PRO A O 1
ATOM 688 N N . SER A 1 92 ? -8.845 7.419 -9.905 1.00 43.28 92 SER A N 1
ATOM 689 C CA . SER A 1 92 ? -8.934 6.290 -10.834 1.00 43.28 92 SER A CA 1
ATOM 690 C C . SER A 1 92 ? -8.974 4.934 -10.139 1.00 43.28 92 SER A C 1
ATOM 692 O O . SER A 1 92 ? -7.951 4.452 -9.664 1.00 43.28 92 SER A O 1
ATOM 694 N N . ARG A 1 93 ? -10.140 4.289 -10.275 1.00 45.50 93 ARG A N 1
ATOM 695 C CA . ARG A 1 93 ? -10.411 2.845 -10.167 1.00 45.50 93 ARG A CA 1
ATOM 696 C C . ARG A 1 93 ? -10.304 2.242 -8.767 1.00 45.50 93 ARG A C 1
ATOM 698 O O . ARG A 1 93 ? -9.235 2.163 -8.177 1.00 45.50 93 ARG A O 1
ATOM 705 N N . GLY A 1 94 ? -11.453 1.728 -8.322 1.00 43.19 94 GLY A N 1
ATOM 706 C CA . GLY A 1 94 ? -11.629 1.017 -7.067 1.00 43.19 94 GLY A CA 1
ATOM 707 C C . GLY A 1 94 ? -10.575 -0.060 -6.866 1.00 43.19 94 GLY A C 1
ATOM 708 O O . GLY A 1 94 ? -10.507 -1.038 -7.610 1.00 43.19 94 GLY A O 1
ATOM 709 N N . GLN A 1 95 ? -9.772 0.131 -5.831 1.00 43.12 95 GLN A N 1
ATOM 710 C CA . GLN A 1 95 ? -9.146 -0.972 -5.139 1.00 43.12 95 GLN A CA 1
ATOM 711 C C . GLN A 1 95 ? -9.948 -1.169 -3.866 1.00 43.12 95 GLN A C 1
ATOM 713 O O . GLN A 1 95 ? -9.896 -0.351 -2.952 1.00 43.12 95 GLN A O 1
ATOM 718 N N . SER A 1 96 ? -10.730 -2.246 -3.834 1.00 39.00 96 SER A N 1
ATOM 719 C CA . SER A 1 96 ? -11.123 -2.839 -2.567 1.00 39.00 96 SER A CA 1
ATOM 720 C C . SER A 1 96 ? -9.824 -3.113 -1.818 1.00 39.00 96 SER A C 1
ATOM 722 O O . SER A 1 96 ? -9.009 -3.915 -2.280 1.00 39.00 96 SER A O 1
ATOM 724 N N . PHE A 1 97 ? -9.600 -2.394 -0.719 1.00 44.22 97 PHE A N 1
ATOM 725 C CA . PHE A 1 97 ? -8.638 -2.809 0.288 1.00 44.22 97 PHE A CA 1
ATOM 726 C C . PHE A 1 97 ? -9.020 -4.250 0.634 1.00 44.22 97 PHE A C 1
ATOM 728 O O . PHE A 1 97 ? -10.101 -4.500 1.161 1.00 44.22 97 PHE A O 1
ATOM 735 N N . ILE A 1 98 ? -8.213 -5.219 0.200 1.00 36.50 98 ILE A N 1
ATOM 736 C CA . ILE A 1 98 ? -8.405 -6.597 0.632 1.00 36.50 98 ILE A CA 1
ATOM 737 C C . ILE A 1 98 ? -8.152 -6.583 2.134 1.00 36.50 98 ILE A C 1
ATOM 739 O O . ILE A 1 98 ? -7.104 -6.115 2.583 1.00 36.50 98 ILE A O 1
ATOM 743 N N . ALA A 1 99 ? -9.181 -7.014 2.858 1.00 33.75 99 ALA A N 1
ATOM 744 C CA . ALA A 1 99 ? -9.217 -7.149 4.297 1.00 33.75 99 ALA A CA 1
ATOM 745 C C . ALA A 1 99 ? -7.968 -7.861 4.839 1.00 33.75 99 ALA A C 1
ATOM 747 O O . ALA A 1 99 ? -7.371 -8.699 4.158 1.00 33.75 99 ALA A O 1
ATOM 748 N N . ILE A 1 100 ? -7.628 -7.457 6.063 1.00 37.62 100 ILE A N 1
ATOM 749 C CA . ILE A 1 100 ? -6.573 -7.941 6.966 1.00 37.62 100 ILE A CA 1
ATOM 750 C C . ILE A 1 100 ? -6.298 -9.445 6.822 1.00 37.62 100 ILE A C 1
ATOM 752 O O . ILE A 1 100 ? -7.274 -10.231 6.823 1.00 37.62 100 ILE A O 1
#

Sequence (100 aa):
MGHPFVPVYLIPLVEVVGGGGNTHDVLDWAVGLYDPLGKAPLRLQTEIEGYIANRLQRVVFEEALSLVANGICDYDDIDKAVTLGPGLDGPSRGQSFIAI

Foldseek 3Di:
DWDADPPNVPAQEIEQEDDPPDDPVVSVVVCVVSVVVSHDYHYDPHDDPCDDVRVVVVVLVVVLVVCVVVVVDDPVVSLCCVQVHPQPPDDDDHDRPDDD

Solvent-accessible surface area (backbone atoms only — not comparable to full-atom values): 6120 Å² total; per-residue (Å²): 90,75,51,66,43,84,61,63,90,81,39,44,47,26,41,34,35,53,60,101,84,60,54,70,67,61,50,54,51,58,44,58,64,30,50,87,71,69,32,48,58,44,78,45,94,65,74,59,88,66,50,69,68,54,48,51,51,50,53,55,49,54,49,53,51,50,40,41,76,71,67,75,49,56,72,68,58,50,52,47,45,54,61,68,39,86,49,60,84,56,102,71,77,85,57,78,72,77,77,134

pLDDT: mean 81.31, std 16.66, range [33.75, 98.0]

Mean predicted aligned error: 7.8 Å

Radius of gyration: 16.37 Å; Cα contacts (8 Å, |Δi|>4): 90; chains: 1; bounding box: 40×22×45 Å